Protein AF-A0A4P6HXY3-F1 (afdb_monomer_lite)

Secondary structure (DSSP, 8-state):
---EEEEEEETTEEEEEEEEEESSHHHHHHHHHHHGGG-SS--TT-EEEEE-TT--EEEEEEE--S----

Sequence (70 aa):
MTEYNIMVSTNGETAKLGYAGYKSLAAAKRMAKSVAPWQPNRDPHLEAWVEDDEGKRVSKVYSTEAGTRP

pLDDT: mean 71.34, std 12.72, range [35.88, 87.81]

Foldseek 3Di:
DKWKWKWKDAPNDIDTPPPTGDPDPVVNLVVQLVVQVVDPPPGLQIWMFMAIPVRDTPDTRDGSPNDDDD

Organism: NCBI:txid296842

Radius of gyration: 12.01 Å; chains: 1; bounding box: 31×28×29 Å

Structure (mmCIF, N/CA/C/O backbone):
data_AF-A0A4P6HXY3-F1
#
_entry.id   AF-A0A4P6HXY3-F1
#
loop_
_atom_site.group_PDB
_atom_site.id
_atom_site.type_symbol
_atom_site.label_atom_id
_atom_site.label_alt_id
_atom_site.label_comp_id
_atom_site.label_asym_id
_atom_site.label_entity_id
_atom_site.label_seq_id
_atom_site.pdbx_PDB_ins_code
_atom_site.Cartn_x
_atom_site.Cartn_y
_atom_site.Cartn_z
_atom_site.occupancy
_atom_site.B_iso_or_equiv
_atom_site.auth_seq_id
_atom_site.auth_comp_id
_atom_site.auth_asym_id
_atom_site.auth_atom_id
_atom_site.pdbx_PDB_model_num
ATOM 1 N N . MET A 1 1 ? -14.856 6.315 14.276 1.00 62.06 1 MET A N 1
ATOM 2 C CA . MET A 1 1 ? -14.497 5.021 13.656 1.00 62.06 1 MET A CA 1
ATOM 3 C C . MET A 1 1 ? -13.308 5.320 12.768 1.00 62.06 1 MET A C 1
ATOM 5 O O . MET A 1 1 ? -13.461 6.188 11.927 1.00 62.06 1 MET A O 1
ATOM 9 N N . THR A 1 2 ? -12.155 4.700 13.012 1.00 72.69 2 THR A N 1
ATOM 10 C CA . THR A 1 2 ? -10.917 4.929 12.245 1.00 72.69 2 THR A CA 1
ATOM 11 C C . THR A 1 2 ? -11.098 4.423 10.817 1.00 72.69 2 THR A C 1
ATOM 13 O O . THR A 1 2 ? -11.520 3.279 10.617 1.00 72.69 2 THR A O 1
ATOM 16 N N . GLU A 1 3 ? -10.821 5.272 9.834 1.00 82.12 3 GLU A N 1
ATOM 17 C CA . GLU A 1 3 ? -10.858 4.898 8.422 1.00 82.12 3 GLU A CA 1
ATOM 18 C C . GLU A 1 3 ? -9.463 4.516 7.951 1.00 82.12 3 GLU A C 1
ATOM 20 O O . GLU A 1 3 ? -8.469 5.104 8.363 1.00 82.12 3 GLU A O 1
ATOM 25 N N . TYR A 1 4 ? -9.388 3.526 7.068 1.00 82.19 4 TYR A N 1
ATOM 26 C CA . TYR A 1 4 ? -8.124 3.070 6.514 1.00 82.19 4 TYR A CA 1
ATOM 27 C C . TYR A 1 4 ? -8.086 3.307 5.005 1.00 82.19 4 TYR A C 1
ATOM 29 O O . TYR A 1 4 ? -9.022 2.961 4.278 1.00 82.19 4 TYR A O 1
ATOM 37 N N . ASN A 1 5 ? -6.984 3.881 4.538 1.00 82.50 5 ASN A N 1
ATOM 38 C CA . ASN A 1 5 ? -6.697 4.203 3.149 1.00 82.50 5 ASN A CA 1
ATOM 39 C C . ASN A 1 5 ? -5.587 3.288 2.627 1.00 82.50 5 ASN A C 1
ATOM 41 O O . ASN A 1 5 ? -4.633 2.996 3.343 1.00 82.50 5 ASN A O 1
ATOM 45 N N . ILE A 1 6 ? -5.701 2.834 1.379 1.00 84.31 6 ILE A N 1
ATOM 46 C CA . ILE A 1 6 ? -4.650 2.047 0.727 1.00 84.31 6 ILE A CA 1
ATOM 47 C C . ILE A 1 6 ? -3.793 2.986 -0.113 1.00 84.31 6 ILE A C 1
ATOM 49 O O . ILE A 1 6 ? -4.286 3.638 -1.035 1.00 84.31 6 ILE A O 1
ATOM 53 N N . MET A 1 7 ? -2.504 2.996 0.187 1.00 84.31 7 MET A N 1
ATOM 54 C CA . MET A 1 7 ? -1.492 3.745 -0.537 1.00 84.31 7 MET A CA 1
ATOM 55 C C . MET A 1 7 ? -0.618 2.772 -1.310 1.00 84.31 7 MET A C 1
ATOM 57 O O . MET A 1 7 ? -0.227 1.728 -0.780 1.00 84.31 7 MET A O 1
ATOM 61 N N . VAL A 1 8 ? -0.319 3.110 -2.560 1.00 78.62 8 VAL A N 1
ATOM 62 C CA . VAL A 1 8 ? 0.645 2.373 -3.375 1.00 78.62 8 VAL A CA 1
ATOM 63 C C . VAL A 1 8 ? 1.646 3.354 -3.958 1.00 78.62 8 VAL A C 1
ATOM 65 O O . VAL A 1 8 ? 1.269 4.391 -4.495 1.00 78.62 8 VAL A O 1
ATOM 68 N N . SER A 1 9 ? 2.925 3.027 -3.826 1.00 75.62 9 SER A N 1
ATOM 69 C CA . SER A 1 9 ? 4.024 3.734 -4.470 1.00 75.62 9 SER A CA 1
ATOM 70 C C . SER A 1 9 ? 4.488 2.954 -5.688 1.00 75.62 9 SER A C 1
ATOM 72 O O . SER A 1 9 ? 4.758 1.757 -5.578 1.00 75.62 9 SER A O 1
ATOM 74 N N . THR A 1 10 ? 4.585 3.638 -6.825 1.00 70.25 10 THR A N 1
ATOM 75 C CA . THR A 1 10 ? 5.178 3.131 -8.067 1.00 70.25 10 THR A CA 1
ATOM 76 C C . THR A 1 10 ? 6.137 4.182 -8.627 1.00 70.25 10 THR A C 1
ATOM 78 O O . THR A 1 10 ? 5.739 5.327 -8.819 1.00 70.25 10 THR A O 1
ATOM 81 N N . ASN A 1 11 ? 7.383 3.813 -8.913 1.00 66.00 11 ASN A N 1
ATOM 82 C CA . ASN A 1 11 ? 8.441 4.642 -9.494 1.00 66.00 11 ASN A CA 1
ATOM 83 C C . ASN A 1 11 ? 8.719 5.935 -8.706 1.00 66.00 11 ASN A C 1
ATOM 85 O O . ASN A 1 11 ? 9.027 6.973 -9.283 1.00 66.00 11 ASN A O 1
ATOM 89 N N . GLY A 1 12 ? 8.597 5.877 -7.377 1.00 64.00 12 GLY A N 1
ATOM 90 C CA . GLY A 1 12 ? 8.768 7.037 -6.496 1.00 64.00 12 GLY A CA 1
ATOM 91 C C . GLY A 1 12 ? 7.548 7.961 -6.415 1.00 64.00 12 GLY A C 1
ATOM 92 O O . GLY A 1 12 ? 7.550 8.885 -5.603 1.00 64.00 12 GLY A O 1
ATOM 93 N N . GLU A 1 13 ? 6.487 7.696 -7.180 1.00 69.25 13 GLU A N 1
ATOM 94 C CA . GLU A 1 13 ? 5.208 8.389 -7.057 1.00 69.25 13 GLU A CA 1
ATOM 95 C C . GLU A 1 13 ? 4.254 7.584 -6.173 1.00 69.25 13 GLU A C 1
ATOM 97 O O . GLU A 1 13 ? 3.907 6.438 -6.458 1.00 69.25 13 GLU A O 1
ATOM 102 N N . THR A 1 14 ? 3.819 8.198 -5.072 1.00 75.00 14 THR A N 1
ATOM 103 C CA . THR A 1 14 ? 2.806 7.621 -4.186 1.00 75.00 14 THR A CA 1
ATOM 104 C C . THR A 1 14 ? 1.420 8.046 -4.654 1.00 75.00 14 THR A C 1
ATOM 106 O O . THR A 1 14 ? 1.078 9.226 -4.606 1.00 75.00 14 THR A O 1
ATOM 109 N N . ALA A 1 15 ? 0.600 7.077 -5.053 1.00 72.69 15 ALA A N 1
ATOM 110 C CA . ALA A 1 15 ? -0.789 7.284 -5.422 1.00 72.69 15 ALA A CA 1
ATOM 111 C C . ALA A 1 15 ? -1.730 6.685 -4.369 1.00 72.69 15 ALA A C 1
ATOM 113 O O . ALA A 1 15 ? -1.563 5.556 -3.893 1.00 72.69 15 ALA A O 1
ATOM 114 N N . LYS A 1 16 ? -2.776 7.442 -4.030 1.00 72.00 16 LYS A N 1
ATOM 115 C CA . LYS A 1 16 ? -3.897 6.921 -3.250 1.00 72.00 16 LYS A CA 1
ATOM 116 C C . LYS A 1 16 ? -4.753 6.062 -4.172 1.00 72.00 16 LYS A C 1
ATOM 118 O O . LYS A 1 16 ? -5.371 6.575 -5.105 1.00 72.00 16 LYS A O 1
ATOM 123 N N . LEU A 1 17 ? -4.821 4.761 -3.910 1.00 69.12 17 LEU A N 1
ATOM 124 C CA . LEU A 1 17 ? -5.760 3.906 -4.625 1.00 69.12 17 LEU A CA 1
ATOM 125 C C . LEU A 1 17 ? -7.156 4.223 -4.104 1.00 69.12 17 LEU A C 1
ATOM 127 O O . LEU A 1 17 ? -7.449 3.976 -2.938 1.00 69.12 17 LEU A O 1
ATOM 131 N N . GLY A 1 18 ? -7.986 4.804 -4.973 1.00 57.38 18 GLY A N 1
ATOM 132 C CA . GLY A 1 18 ? -9.274 5.457 -4.696 1.00 57.38 18 GLY A CA 1
ATOM 133 C C . GLY A 1 18 ? -10.382 4.635 -4.020 1.00 57.38 18 GLY A C 1
ATOM 134 O O . GLY A 1 18 ? -11.538 5.034 -4.067 1.00 57.38 18 GLY A O 1
ATOM 135 N N . TYR A 1 19 ? -10.065 3.531 -3.350 1.00 57.19 19 TYR A N 1
ATOM 136 C CA . TYR A 1 19 ? -10.940 2.889 -2.376 1.00 57.19 19 TYR A CA 1
ATOM 137 C C . TYR A 1 19 ? -10.695 3.514 -0.995 1.00 57.19 19 TYR A C 1
ATOM 139 O O . TYR A 1 19 ? -10.039 2.935 -0.131 1.00 57.19 19 TYR A O 1
ATOM 147 N N . ALA A 1 20 ? -11.165 4.746 -0.814 1.00 55.28 20 ALA A N 1
ATOM 148 C CA . ALA A 1 20 ? -11.154 5.422 0.479 1.00 55.28 20 ALA A CA 1
ATOM 149 C C . ALA A 1 20 ? -12.291 4.874 1.364 1.00 55.28 20 ALA A C 1
ATOM 151 O O . ALA A 1 20 ? -13.417 4.730 0.888 1.00 55.28 20 ALA A O 1
ATOM 152 N N . GLY A 1 21 ? -12.007 4.575 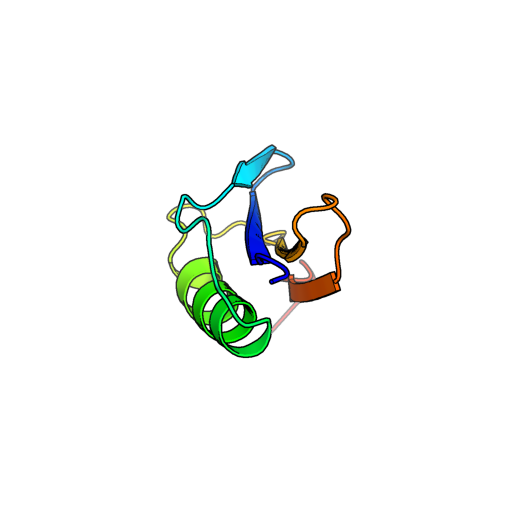2.636 1.00 63.62 21 GLY A N 1
ATOM 153 C CA . GLY A 1 21 ? -13.047 4.296 3.640 1.00 63.62 21 GLY A CA 1
ATOM 154 C C . GLY A 1 21 ? -13.183 2.836 4.083 1.00 63.62 21 GLY A C 1
ATOM 155 O O . GLY A 1 21 ? -14.289 2.371 4.376 1.00 63.62 21 GLY A O 1
ATOM 156 N N . TYR A 1 22 ? -12.088 2.070 4.162 1.00 75.25 22 TYR A N 1
ATOM 157 C CA . TYR A 1 22 ? -12.170 0.760 4.813 1.00 75.25 22 TYR A CA 1
ATOM 158 C C . TYR A 1 22 ? -12.408 0.959 6.313 1.00 75.25 22 TYR A C 1
ATOM 160 O O . TYR A 1 22 ? -11.563 1.508 7.011 1.00 75.25 22 TYR A O 1
ATOM 168 N N . LYS A 1 23 ? -13.531 0.447 6.831 1.00 79.00 23 LYS A N 1
ATOM 169 C CA . LYS A 1 23 ? -13.883 0.498 8.268 1.00 79.00 23 LYS A CA 1
ATOM 170 C C . LYS A 1 23 ? -13.058 -0.453 9.147 1.00 79.00 23 LYS A C 1
ATOM 172 O O . LYS A 1 23 ? -13.264 -0.528 10.353 1.00 79.00 23 LYS A O 1
ATOM 177 N N . SER A 1 24 ? -12.180 -1.250 8.538 1.00 84.50 24 SER A N 1
ATOM 178 C CA . SER A 1 24 ? -11.335 -2.218 9.231 1.00 84.50 24 SER A CA 1
ATOM 179 C C . SER A 1 24 ? -9.989 -2.353 8.538 1.00 84.50 24 SER A C 1
ATOM 181 O O . SER A 1 24 ? -9.916 -2.573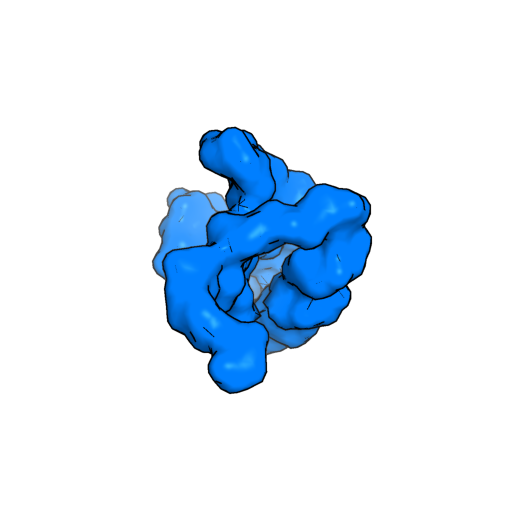 7.325 1.00 84.50 24 SER A O 1
ATOM 183 N N . LEU A 1 25 ? -8.928 -2.335 9.343 1.00 81.31 25 LEU A N 1
ATOM 184 C CA . LEU A 1 25 ? -7.559 -2.574 8.905 1.00 81.31 25 LEU A CA 1
ATOM 185 C C . LEU A 1 25 ? -7.424 -3.916 8.167 1.00 81.31 25 LEU A C 1
ATOM 187 O O . LEU A 1 25 ? -6.694 -4.016 7.185 1.00 81.31 25 LEU A O 1
ATOM 191 N N . ALA A 1 26 ? -8.151 -4.953 8.595 1.00 84.25 26 ALA A N 1
ATOM 192 C CA . ALA A 1 26 ? -8.103 -6.268 7.957 1.00 84.25 26 ALA A CA 1
ATOM 193 C C . ALA A 1 26 ? -8.652 -6.241 6.519 1.00 84.25 26 ALA A C 1
ATOM 195 O O . ALA A 1 26 ? -8.097 -6.898 5.635 1.00 84.25 26 ALA A O 1
ATOM 196 N N . ALA A 1 27 ? -9.710 -5.463 6.273 1.00 83.69 27 ALA A N 1
ATOM 197 C CA . ALA A 1 27 ? -10.271 -5.279 4.938 1.00 83.69 27 ALA A CA 1
ATOM 198 C C . ALA A 1 27 ? -9.310 -4.486 4.038 1.00 83.69 27 ALA A C 1
ATOM 200 O O . ALA A 1 27 ? -9.027 -4.922 2.921 1.00 83.69 27 ALA A O 1
ATOM 201 N N . ALA A 1 28 ? -8.726 -3.403 4.565 1.00 82.38 28 ALA A N 1
ATOM 202 C CA . ALA A 1 28 ? -7.724 -2.607 3.858 1.00 82.38 28 ALA A CA 1
ATOM 203 C C . ALA A 1 28 ? -6.491 -3.443 3.474 1.00 82.38 28 ALA A C 1
ATOM 205 O O . ALA A 1 28 ? -6.057 -3.413 2.325 1.00 82.38 28 ALA A O 1
ATOM 206 N N . LYS A 1 29 ? -5.968 -4.272 4.393 1.00 83.12 29 LYS A N 1
ATOM 207 C CA . LYS A 1 29 ? -4.839 -5.179 4.112 1.00 83.12 29 LYS A CA 1
ATOM 208 C C . LYS A 1 29 ? -5.167 -6.201 3.022 1.00 83.12 29 LYS A C 1
ATOM 210 O O . LYS A 1 29 ? -4.341 -6.450 2.148 1.00 83.12 29 LYS A O 1
ATOM 215 N N . ARG A 1 30 ? -6.360 -6.806 3.059 1.00 83.69 30 ARG A N 1
ATOM 216 C CA . ARG A 1 30 ? -6.781 -7.788 2.044 1.00 83.69 30 ARG A CA 1
ATOM 217 C C . ARG A 1 30 ? -6.860 -7.160 0.655 1.00 83.69 30 ARG A C 1
ATOM 219 O O . ARG A 1 30 ? -6.329 -7.741 -0.287 1.00 83.69 30 ARG A O 1
ATOM 226 N N . MET A 1 31 ? -7.449 -5.969 0.541 1.00 79.06 31 MET A N 1
ATOM 227 C CA . MET A 1 31 ? -7.529 -5.280 -0.746 1.00 79.06 31 MET A CA 1
ATOM 228 C C . MET A 1 31 ? -6.178 -4.763 -1.220 1.00 79.06 31 MET A C 1
ATOM 230 O O . MET A 1 31 ? -5.842 -4.974 -2.378 1.00 79.06 31 MET A O 1
ATOM 234 N N . ALA A 1 32 ? -5.348 -4.198 -0.344 1.00 78.38 32 ALA A N 1
ATOM 235 C CA . ALA A 1 32 ? -4.007 -3.753 -0.720 1.00 78.38 32 ALA A CA 1
ATOM 236 C C . ALA A 1 32 ? -3.177 -4.904 -1.313 1.00 78.38 32 ALA A C 1
ATOM 238 O O . ALA A 1 32 ? -2.534 -4.735 -2.346 1.00 78.38 32 ALA A O 1
ATOM 239 N N . LYS A 1 33 ? -3.283 -6.111 -0.738 1.00 77.25 33 LYS A N 1
ATOM 240 C CA . LYS A 1 33 ? -2.642 -7.325 -1.266 1.00 77.25 33 LYS A CA 1
ATOM 241 C C . LYS A 1 33 ? -3.196 -7.757 -2.628 1.00 77.25 33 LYS A C 1
ATOM 243 O O . LYS A 1 33 ? -2.459 -8.327 -3.423 1.00 77.25 33 LYS A O 1
ATOM 248 N N . SER A 1 34 ? -4.480 -7.517 -2.886 1.00 77.56 34 SER A N 1
ATOM 249 C CA . SER A 1 34 ? -5.124 -7.867 -4.155 1.00 77.56 34 SER A CA 1
ATOM 250 C C . SER A 1 34 ? -4.868 -6.844 -5.261 1.00 77.56 34 SER A C 1
ATOM 252 O O . SER A 1 34 ? -4.874 -7.224 -6.425 1.00 77.56 34 SER A O 1
ATOM 254 N N . VAL A 1 35 ? -4.680 -5.564 -4.927 1.00 71.50 35 VAL A N 1
ATOM 255 C CA . VAL A 1 35 ? -4.550 -4.477 -5.912 1.00 71.50 35 VAL A CA 1
ATOM 256 C C . VAL A 1 35 ? -3.089 -4.201 -6.273 1.00 71.50 35 VAL A C 1
ATOM 258 O O . VAL A 1 35 ? -2.807 -3.892 -7.428 1.00 71.50 35 VAL A O 1
ATOM 261 N N . ALA A 1 36 ? -2.157 -4.377 -5.329 1.00 66.75 36 ALA A N 1
ATOM 262 C CA . ALA A 1 36 ? -0.719 -4.220 -5.561 1.00 66.75 36 ALA A CA 1
ATOM 263 C C . ALA A 1 36 ? -0.185 -4.996 -6.793 1.00 66.75 36 ALA A C 1
ATOM 265 O O . ALA A 1 36 ? 0.541 -4.398 -7.581 1.00 66.75 36 ALA A O 1
ATOM 266 N N . PRO A 1 37 ? -0.577 -6.265 -7.052 1.00 65.94 37 PRO A N 1
ATOM 267 C CA . PRO A 1 37 ? -0.074 -7.035 -8.197 1.00 65.94 37 PRO A CA 1
ATOM 268 C C . PRO A 1 37 ? -0.718 -6.681 -9.547 1.00 65.94 37 PRO A C 1
ATOM 270 O O . PRO A 1 37 ? -0.200 -7.084 -10.585 1.00 65.94 37 PRO A O 1
ATOM 273 N N . TRP A 1 38 ? -1.865 -5.992 -9.541 1.00 60.16 38 TRP A N 1
ATOM 274 C CA . TRP A 1 38 ? -2.624 -5.632 -10.749 1.00 60.16 38 TRP A CA 1
ATOM 275 C C . TRP A 1 38 ? -2.295 -4.228 -11.266 1.00 60.16 38 TRP A C 1
ATOM 277 O O . TRP A 1 38 ? -2.881 -3.794 -12.259 1.00 60.16 38 TRP A O 1
ATOM 287 N N . GLN A 1 39 ? -1.374 -3.508 -10.617 1.00 65.06 39 GLN A N 1
ATOM 288 C CA . GLN A 1 39 ? -0.898 -2.235 -11.145 1.00 65.06 39 GLN A CA 1
ATOM 289 C C . GLN A 1 39 ? -0.209 -2.475 -12.503 1.00 65.06 39 GLN A C 1
ATOM 291 O O . GLN A 1 39 ? 0.652 -3.351 -12.607 1.00 65.06 39 GLN A O 1
ATOM 296 N N . PRO A 1 40 ? -0.593 -1.728 -13.556 1.00 55.06 40 PRO A N 1
ATOM 297 C CA . PRO A 1 40 ? -0.119 -1.962 -14.923 1.00 55.06 40 PRO A CA 1
ATOM 298 C C . PRO A 1 40 ? 1.398 -1.782 -15.065 1.00 55.06 40 PRO A C 1
ATOM 300 O O . PRO A 1 40 ? 2.011 -2.382 -15.946 1.00 55.06 40 PRO A O 1
ATOM 303 N N . ASN A 1 41 ? 2.016 -1.029 -14.155 1.00 55.12 41 ASN A N 1
ATOM 304 C CA . ASN A 1 41 ? 3.457 -0.995 -13.989 1.00 55.12 41 ASN A CA 1
ATOM 305 C C . ASN A 1 41 ? 3.862 -2.086 -12.995 1.00 55.12 41 ASN A C 1
ATOM 307 O O . ASN A 1 41 ? 3.693 -1.915 -11.788 1.00 55.12 41 ASN A O 1
ATOM 311 N N . ARG A 1 42 ? 4.426 -3.192 -13.503 1.00 56.72 42 ARG A N 1
ATOM 312 C CA . ARG A 1 42 ? 5.214 -4.160 -12.716 1.00 56.72 42 ARG A CA 1
ATOM 313 C C . ARG A 1 42 ? 6.497 -3.489 -12.222 1.00 56.72 42 ARG A C 1
ATOM 315 O O . ARG A 1 42 ? 7.595 -3.837 -12.650 1.00 56.72 42 ARG A O 1
ATOM 322 N N . ASP A 1 43 ? 6.341 -2.479 -11.381 1.00 61.44 43 ASP A N 1
ATOM 323 C CA . ASP A 1 43 ? 7.450 -1.819 -10.728 1.00 61.44 43 ASP A CA 1
ATOM 324 C C . ASP A 1 43 ? 8.087 -2.816 -9.747 1.00 61.44 43 ASP A C 1
ATOM 326 O O . ASP A 1 43 ? 7.398 -3.323 -8.856 1.00 61.44 43 ASP A O 1
ATOM 330 N N . PRO A 1 44 ? 9.383 -3.135 -9.902 1.00 61.28 44 PRO A N 1
ATOM 331 C CA . PRO A 1 44 ? 10.106 -3.971 -8.955 1.00 61.28 44 PRO A CA 1
ATOM 332 C C . PRO A 1 44 ? 10.275 -3.322 -7.574 1.00 61.28 44 PRO A C 1
ATOM 334 O O . PRO A 1 44 ? 10.722 -4.009 -6.666 1.00 61.28 44 PRO A O 1
ATOM 337 N N . HIS A 1 45 ? 9.896 -2.057 -7.382 1.00 65.62 45 HIS A N 1
ATOM 338 C CA . HIS A 1 45 ? 9.871 -1.317 -6.116 1.00 65.62 45 HIS A CA 1
ATOM 339 C C . HIS A 1 45 ? 8.453 -0.998 -5.629 1.00 65.62 45 HIS A C 1
ATOM 341 O O . HIS A 1 45 ? 8.276 -0.124 -4.779 1.00 65.62 45 HIS A O 1
ATOM 347 N N . LEU A 1 46 ? 7.436 -1.699 -6.137 1.00 73.50 46 LEU A N 1
ATOM 348 C CA . LEU A 1 46 ? 6.067 -1.482 -5.709 1.00 73.50 46 LEU A CA 1
ATOM 349 C C . LEU A 1 46 ? 5.912 -1.732 -4.204 1.00 73.50 46 LEU A C 1
ATOM 351 O O . LEU A 1 46 ? 6.050 -2.854 -3.700 1.00 73.50 46 LEU A O 1
ATOM 355 N N . GLU A 1 47 ? 5.565 -0.666 -3.489 1.00 76.75 47 GLU A N 1
ATOM 356 C CA . GLU A 1 47 ? 5.268 -0.697 -2.064 1.00 76.75 47 GLU A CA 1
ATOM 357 C C . GLU A 1 47 ? 3.798 -0.356 -1.844 1.00 76.75 47 GLU A C 1
ATOM 359 O O . GLU A 1 47 ? 3.324 0.700 -2.253 1.00 76.75 47 GLU A O 1
ATOM 364 N N . ALA A 1 48 ? 3.071 -1.247 -1.172 1.00 80.00 48 ALA A N 1
ATOM 365 C CA . ALA A 1 48 ? 1.696 -1.008 -0.754 1.00 80.00 48 ALA A CA 1
ATOM 366 C C . ALA A 1 48 ? 1.623 -0.952 0.767 1.00 80.00 48 ALA A C 1
ATOM 368 O O . ALA A 1 48 ? 2.104 -1.861 1.455 1.00 80.00 48 ALA A O 1
ATOM 369 N N . TRP A 1 49 ? 0.971 0.072 1.305 1.00 84.94 49 TRP A N 1
ATOM 370 C CA . TRP A 1 49 ? 0.717 0.198 2.733 1.00 84.94 49 TRP A CA 1
ATOM 371 C C . TRP A 1 49 ? -0.674 0.757 3.009 1.00 84.94 49 TRP A C 1
ATOM 373 O O . TRP A 1 49 ? -1.374 1.246 2.126 1.00 84.94 49 TRP A O 1
ATOM 383 N N . VAL A 1 50 ? -1.093 0.620 4.259 1.00 86.56 50 VAL A N 1
ATOM 384 C CA . VAL A 1 50 ? -2.347 1.158 4.765 1.00 86.56 50 VAL A CA 1
ATOM 385 C C . VAL A 1 50 ? -2.029 2.345 5.661 1.00 86.56 50 VAL A C 1
ATOM 387 O O . VAL A 1 50 ? -1.203 2.224 6.570 1.00 86.56 50 VAL A O 1
ATOM 390 N N . GLU A 1 51 ? -2.690 3.463 5.399 1.00 87.81 51 GLU A N 1
ATOM 391 C CA . GLU A 1 51 ? -2.708 4.648 6.256 1.00 87.81 51 GLU A CA 1
ATOM 392 C C . GLU A 1 51 ? -4.033 4.711 7.011 1.00 87.81 51 GLU A C 1
ATOM 394 O O . GLU A 1 51 ? -5.060 4.278 6.488 1.00 87.81 51 GLU A O 1
ATOM 399 N N . ASP A 1 52 ? -4.012 5.192 8.247 1.00 86.50 52 ASP A N 1
ATOM 400 C CA . ASP A 1 52 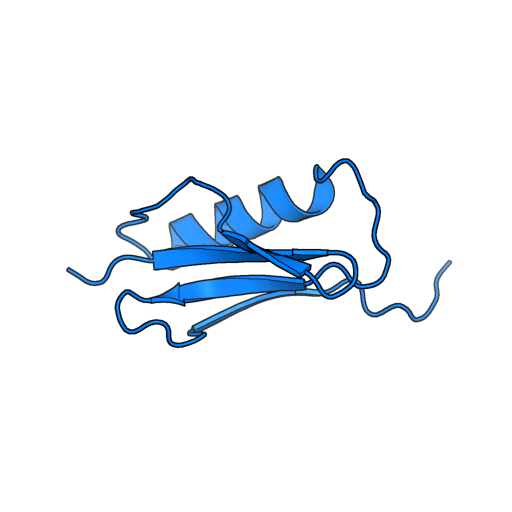? -5.233 5.570 8.961 1.00 86.50 52 ASP A CA 1
ATOM 401 C C . ASP A 1 52 ? -5.719 6.972 8.534 1.00 86.50 52 ASP A C 1
ATOM 403 O O . ASP A 1 52 ? -5.192 7.577 7.594 1.00 86.50 52 ASP A O 1
ATOM 407 N N . ASP A 1 53 ? -6.772 7.475 9.173 1.00 84.12 53 ASP A N 1
ATOM 408 C CA . ASP A 1 53 ? -7.347 8.800 8.933 1.00 84.12 53 ASP A CA 1
ATOM 409 C C . ASP A 1 53 ? -6.447 9.950 9.408 1.00 84.12 53 ASP A C 1
ATOM 411 O O . ASP A 1 53 ? -6.564 11.064 8.900 1.00 84.12 53 ASP A O 1
ATOM 415 N N . GLU A 1 54 ? -5.491 9.672 10.296 1.00 82.62 54 GLU A N 1
ATOM 416 C CA . GLU A 1 54 ? -4.448 10.615 10.714 1.00 82.62 54 GLU A CA 1
ATOM 417 C C . GLU A 1 54 ? -3.269 10.664 9.720 1.00 82.62 54 GLU A C 1
ATOM 419 O O . GLU A 1 54 ? -2.324 11.433 9.902 1.00 82.62 54 GLU A O 1
ATOM 424 N N . GLY A 1 55 ? -3.310 9.856 8.651 1.00 78.19 55 GLY A N 1
ATOM 425 C CA . GLY A 1 55 ? -2.244 9.753 7.652 1.00 78.19 55 GLY A CA 1
ATOM 426 C C . GLY A 1 55 ? -1.036 8.947 8.136 1.00 78.19 55 GLY A C 1
ATOM 427 O O . GLY A 1 55 ? 0.029 8.969 7.514 1.00 78.19 55 GLY A O 1
ATOM 428 N N . LYS A 1 56 ? -1.161 8.220 9.250 1.00 83.81 56 LYS A N 1
ATOM 429 C CA . LYS A 1 56 ? -0.086 7.396 9.792 1.00 83.81 56 LYS A CA 1
ATOM 430 C C . LYS A 1 56 ? -0.074 6.037 9.108 1.00 83.81 56 LYS A C 1
ATOM 432 O O . LYS A 1 56 ? -1.078 5.333 9.017 1.00 83.81 56 LYS A O 1
ATOM 437 N N . ARG A 1 57 ? 1.112 5.614 8.667 1.00 85.69 57 ARG A N 1
ATOM 438 C CA . ARG A 1 57 ? 1.324 4.282 8.083 1.00 85.69 57 ARG A CA 1
ATOM 439 C C . ARG A 1 57 ? 1.198 3.216 9.169 1.00 85.69 57 ARG A C 1
ATOM 441 O O . ARG A 1 57 ? 2.091 3.053 9.997 1.00 85.69 57 ARG A O 1
ATOM 448 N N . VAL A 1 58 ? 0.100 2.467 9.146 1.00 84.25 58 VAL A N 1
ATOM 449 C CA . VAL A 1 58 ? -0.222 1.446 10.158 1.00 84.25 58 VAL A CA 1
ATOM 450 C C . VAL A 1 58 ? 0.112 0.024 9.711 1.00 84.25 58 VAL A C 1
ATOM 452 O O . VAL A 1 58 ? 0.203 -0.881 10.540 1.00 84.25 58 VAL A O 1
ATOM 455 N N . SER A 1 59 ? 0.300 -0.221 8.409 1.00 81.31 59 SER A N 1
ATOM 456 C CA . SER A 1 59 ? 0.728 -1.538 7.922 1.00 81.31 59 SER A CA 1
ATOM 457 C C . SER A 1 59 ? 1.358 -1.481 6.541 1.00 81.31 59 SER A C 1
ATOM 459 O O . SER A 1 59 ? 0.713 -1.034 5.603 1.00 81.31 59 SER A O 1
ATOM 461 N N . LYS A 1 60 ? 2.538 -2.085 6.378 1.00 79.81 60 LYS A N 1
ATOM 462 C CA . LYS A 1 60 ? 3.058 -2.491 5.063 1.00 79.81 60 LYS A CA 1
ATOM 463 C C . LYS A 1 60 ? 2.343 -3.775 4.620 1.00 79.81 60 LYS A C 1
ATOM 465 O O . LYS A 1 60 ? 2.099 -4.645 5.457 1.00 79.81 60 LYS A O 1
ATOM 470 N N . VAL A 1 61 ? 1.936 -3.878 3.358 1.00 75.69 61 VAL A N 1
ATOM 471 C CA . VAL A 1 61 ? 1.152 -5.012 2.820 1.00 75.69 61 VAL A CA 1
ATOM 472 C C . VAL A 1 61 ? 1.880 -5.723 1.688 1.00 75.69 61 VAL A C 1
ATOM 474 O O . VAL A 1 61 ? 1.798 -6.946 1.581 1.00 75.69 61 VAL A O 1
ATOM 477 N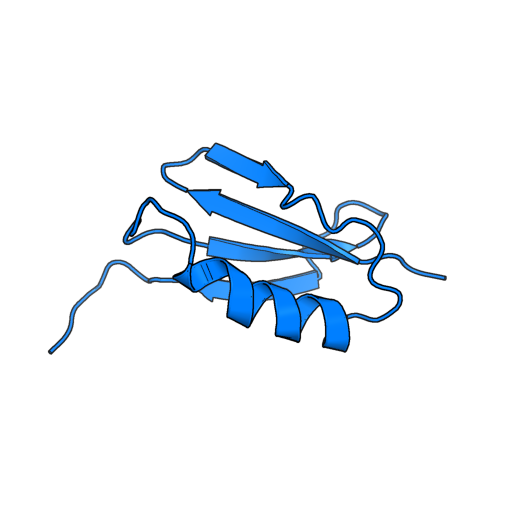 N . TYR A 1 62 ? 2.602 -4.973 0.864 1.00 70.31 62 TYR A N 1
ATOM 478 C CA . TYR A 1 62 ? 3.384 -5.516 -0.233 1.00 70.31 62 TYR A CA 1
ATOM 479 C C . TYR A 1 62 ? 4.660 -4.696 -0.397 1.00 70.31 62 TYR A C 1
ATOM 481 O O . TYR A 1 62 ? 4.647 -3.480 -0.220 1.00 70.31 62 TYR A O 1
ATOM 489 N N . SER A 1 63 ? 5.754 -5.385 -0.681 1.00 63.62 63 SER A N 1
ATOM 490 C CA . SER A 1 63 ? 7.042 -4.816 -1.044 1.00 63.62 63 SER A CA 1
ATOM 491 C C . SER A 1 63 ? 7.611 -5.799 -2.046 1.00 63.62 63 SER A C 1
ATOM 493 O O . SER A 1 63 ? 7.968 -6.912 -1.659 1.00 63.62 63 SER A O 1
ATOM 495 N N . THR A 1 64 ? 7.673 -5.443 -3.320 1.00 58.59 64 THR A N 1
ATOM 496 C CA . THR A 1 64 ? 8.697 -6.060 -4.159 1.00 58.59 64 THR A CA 1
ATOM 497 C C . THR A 1 64 ? 10.000 -5.450 -3.676 1.00 58.59 64 THR A C 1
ATOM 499 O O . THR A 1 64 ? 10.331 -4.311 -3.977 1.00 58.59 64 THR A O 1
ATOM 502 N N . GLU A 1 65 ? 10.691 -6.139 -2.775 1.00 51.47 65 GLU A N 1
ATOM 503 C CA . GLU A 1 65 ? 12.108 -5.861 -2.603 1.00 51.47 65 GLU A CA 1
ATOM 504 C C . GLU A 1 65 ? 12.740 -6.225 -3.950 1.00 51.47 65 GLU A C 1
ATOM 506 O O . GLU A 1 65 ? 12.721 -7.390 -4.355 1.00 51.47 65 GLU A O 1
ATOM 511 N N . ALA A 1 66 ? 13.187 -5.223 -4.708 1.00 45.75 66 ALA A N 1
ATOM 512 C CA . ALA A 1 66 ? 13.977 -5.441 -5.909 1.00 45.75 66 ALA A CA 1
ATOM 513 C C . ALA A 1 66 ? 15.272 -6.147 -5.485 1.00 45.75 66 ALA A C 1
ATOM 515 O O . ALA A 1 66 ? 16.237 -5.515 -5.065 1.00 45.75 66 ALA A O 1
ATOM 516 N N . GLY A 1 67 ? 15.251 -7.477 -5.507 1.00 43.12 67 GLY A N 1
AT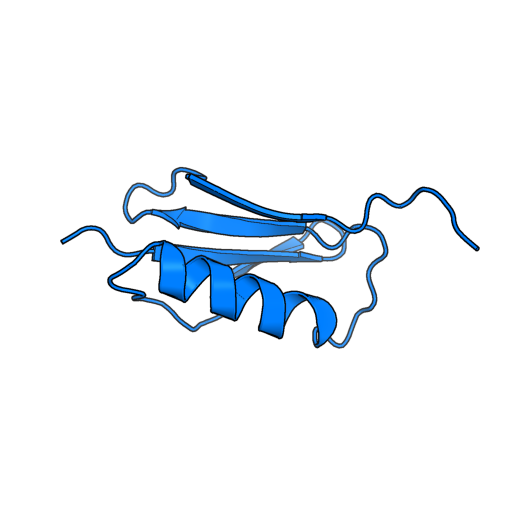OM 517 C CA . GLY A 1 67 ? 16.298 -8.268 -4.881 1.00 43.12 67 GLY A CA 1
ATOM 518 C C . GLY A 1 67 ? 16.124 -9.767 -5.064 1.00 43.12 67 GLY A C 1
ATOM 519 O O . GLY A 1 67 ? 16.143 -10.504 -4.089 1.00 43.12 67 GLY A O 1
ATOM 520 N N . THR A 1 68 ? 16.093 -10.207 -6.327 1.00 44.88 68 THR A N 1
ATOM 521 C CA . THR A 1 68 ? 16.347 -11.592 -6.784 1.00 44.88 68 THR A CA 1
ATOM 522 C C . THR A 1 68 ? 15.267 -12.631 -6.456 1.00 44.88 68 THR A C 1
ATOM 524 O O . THR A 1 68 ? 14.976 -12.884 -5.292 1.00 44.88 68 THR A O 1
ATOM 527 N N . ARG A 1 69 ? 14.738 -13.303 -7.492 1.00 38.22 69 ARG A N 1
ATOM 528 C CA . ARG A 1 69 ? 14.746 -14.779 -7.663 1.00 38.22 69 ARG A CA 1
ATOM 529 C C . ARG A 1 69 ? 13.958 -15.196 -8.920 1.00 38.22 69 A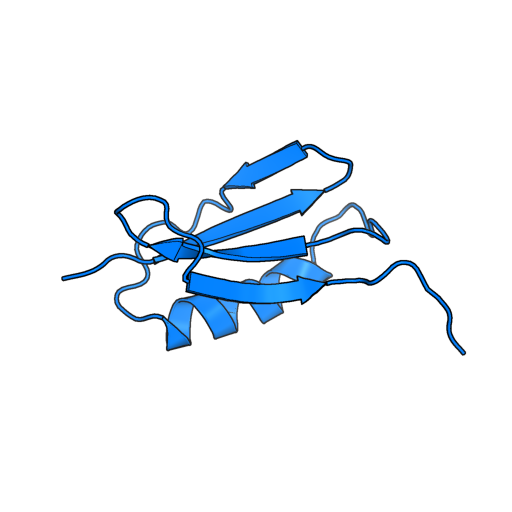RG A C 1
ATOM 531 O O . ARG A 1 69 ? 13.039 -14.480 -9.322 1.00 38.22 69 ARG A O 1
ATOM 538 N N . PRO A 1 70 ? 14.373 -16.264 -9.621 1.00 35.88 70 PRO A N 1
ATOM 539 C CA . PRO A 1 70 ? 14.448 -17.642 -9.122 1.00 35.88 70 PRO A CA 1
ATOM 540 C C . PRO A 1 70 ? 15.554 -17.903 -8.105 1.00 35.88 70 PRO A C 1
ATOM 542 O O . PRO A 1 70 ? 16.659 -17.344 -8.271 1.00 35.88 70 PRO A O 1
#